Protein AF-A0A920SZP6-F1 (afdb_monomer)

Solvent-accessible surface area (backbone atoms only — not comparable to full-atom values): 3905 Å² total; per-residue (Å²): 104,50,58,49,65,61,48,79,53,95,95,41,80,40,77,74,84,46,81,83,88,35,60,50,75,38,60,79,54,44,67,76,62,66,92,69,87,49,77,73,82,59,85,67,67,89,43,53,50,100,87,66,48,82,46,88,127

Mean predicted aligned error: 10.0 Å

pLDDT: mean 76.2, std 7.97, range [57.06, 86.88]

Sequence (57 aa):
MFPGIPTLKDGMMWSNGQPGLGIDVDEKMAAKFPFKEREFGGAWDTVRRADGSMVKP

Nearest PDB structures (foldseek):
  3tw9-assembly2_D  TM=8.665E-01  e=5.021E-02  Salmonella enterica subsp. enterica serovar Enteritidis str. P125109

Structure (mmCIF, N/CA/C/O backbone):
data_AF-A0A920SZP6-F1
#
_entry.id   AF-A0A920SZP6-F1
#
loop_
_atom_site.group_PDB
_atom_site.id
_atom_site.type_symbol
_atom_site.label_atom_id
_atom_site.label_alt_id
_atom_site.label_comp_id
_atom_site.label_asym_id
_atom_site.label_entity_id
_atom_site.label_seq_id
_atom_site.pdbx_PDB_ins_code
_atom_site.Cartn_x
_atom_site.Cartn_y
_atom_site.Cartn_z
_atom_site.occupancy
_atom_site.B_iso_or_equiv
_atom_site.auth_seq_id
_atom_site.auth_comp_id
_atom_site.auth_asym_id
_atom_site.auth_atom_id
_atom_site.pdbx_PDB_model_num
ATOM 1 N N . MET A 1 1 ? -2.246 -9.128 9.401 1.00 63.31 1 MET A N 1
ATOM 2 C CA . MET A 1 1 ? -1.884 -8.762 8.015 1.00 63.31 1 MET A CA 1
ATOM 3 C C . MET A 1 1 ? -2.498 -7.414 7.708 1.00 63.31 1 MET A C 1
ATOM 5 O O . MET A 1 1 ? -1.719 -6.491 7.658 1.00 63.31 1 MET A O 1
ATOM 9 N N . PHE A 1 2 ? -3.824 -7.243 7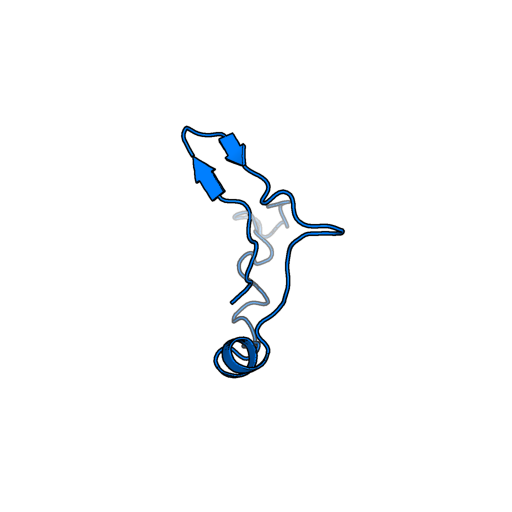.700 1.00 71.12 2 PHE A N 1
ATOM 10 C CA . PHE A 1 2 ? -4.471 -5.946 7.971 1.00 71.12 2 PHE A CA 1
ATOM 11 C C . PHE A 1 2 ? -5.878 -6.211 8.544 1.00 71.12 2 PHE A C 1
ATOM 13 O O . PHE A 1 2 ? -6.737 -6.698 7.803 1.00 71.12 2 PHE A O 1
ATOM 20 N N . PRO A 1 3 ? -6.134 -6.043 9.853 1.00 71.94 3 PRO A N 1
ATOM 21 C CA . PRO A 1 3 ? -7.496 -6.139 10.381 1.00 71.94 3 PRO A CA 1
ATOM 22 C C . PRO A 1 3 ? -8.387 -5.034 9.794 1.00 71.94 3 PRO A C 1
ATOM 24 O O . PRO A 1 3 ? -7.956 -3.894 9.651 1.00 71.94 3 PRO A O 1
ATOM 27 N N . GLY A 1 4 ? -9.626 -5.390 9.438 1.00 72.62 4 GLY A N 1
ATOM 28 C CA . GLY A 1 4 ? -10.607 -4.450 8.886 1.00 72.62 4 GLY A CA 1
ATOM 29 C C . GLY A 1 4 ? -10.653 -4.346 7.357 1.00 72.62 4 GLY A C 1
ATOM 30 O O . GLY A 1 4 ? -11.394 -3.523 6.824 1.00 72.62 4 GLY A O 1
ATOM 31 N N . ILE A 1 5 ? -9.925 -5.216 6.644 1.00 78.69 5 ILE A N 1
ATOM 32 C CA . ILE A 1 5 ? -10.055 -5.354 5.187 1.00 78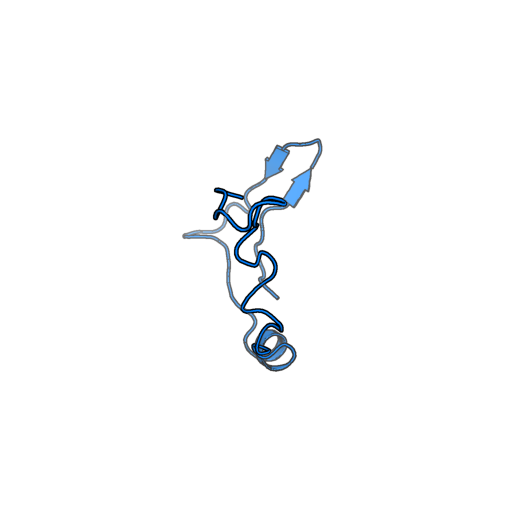.69 5 ILE A CA 1
ATOM 33 C C . ILE A 1 5 ? -11.527 -5.601 4.805 1.00 78.69 5 ILE A C 1
ATOM 35 O O . ILE A 1 5 ? -12.196 -6.430 5.435 1.00 78.69 5 ILE A O 1
ATOM 39 N N . PRO A 1 6 ? -12.031 -4.921 3.761 1.00 79.25 6 PRO A N 1
ATOM 40 C CA . PRO A 1 6 ? -13.381 -5.135 3.270 1.00 79.25 6 PRO A CA 1
ATOM 41 C C . PRO A 1 6 ? -13.579 -6.569 2.771 1.00 79.25 6 PRO A C 1
ATOM 43 O O . PRO A 1 6 ? -12.706 -7.164 2.138 1.00 79.25 6 PRO A O 1
ATOM 46 N N . THR A 1 7 ? -14.755 -7.128 3.042 1.00 81.50 7 THR A N 1
ATOM 47 C CA . THR A 1 7 ? -15.067 -8.509 2.655 1.00 81.50 7 THR A CA 1
ATOM 48 C C . THR A 1 7 ? -15.689 -8.548 1.269 1.00 81.50 7 THR A C 1
ATOM 50 O O . THR A 1 7 ? -16.563 -7.749 0.937 1.00 81.50 7 THR A O 1
ATOM 53 N N . LEU A 1 8 ? -15.218 -9.477 0.440 1.00 83.75 8 LEU A N 1
ATOM 54 C CA . LEU A 1 8 ? -15.744 -9.681 -0.902 1.00 83.75 8 LEU A CA 1
ATOM 55 C C . LEU A 1 8 ? -16.841 -10.743 -0.818 1.00 83.75 8 LEU A C 1
ATOM 57 O O . LEU A 1 8 ? -16.569 -11.898 -0.491 1.00 83.75 8 LEU A O 1
ATOM 61 N N . LYS A 1 9 ? -18.087 -10.335 -1.057 1.00 82.06 9 LYS A N 1
ATOM 62 C CA . LYS A 1 9 ? -19.258 -11.208 -0.990 1.00 82.06 9 LYS A CA 1
ATOM 63 C C . LYS A 1 9 ? -20.160 -10.933 -2.185 1.00 82.06 9 LYS A C 1
ATOM 65 O O . LYS A 1 9 ? -20.527 -9.788 -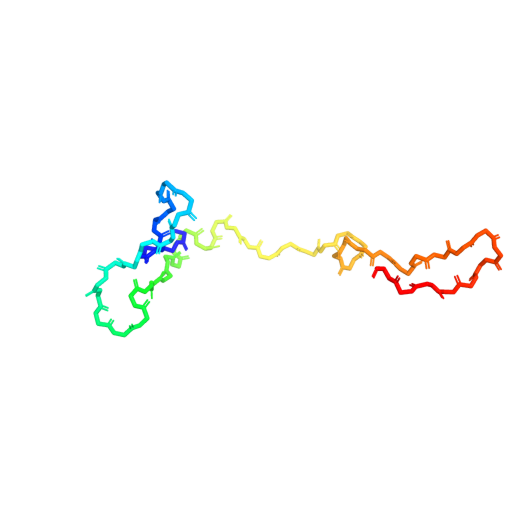2.434 1.00 82.06 9 LYS A O 1
ATOM 70 N N . ASP A 1 10 ? -20.492 -11.995 -2.915 1.00 79.94 10 ASP A N 1
ATOM 71 C CA . ASP A 1 10 ? -21.401 -11.965 -4.068 1.00 79.94 10 ASP A CA 1
ATOM 72 C C . ASP A 1 10 ? -20.978 -10.957 -5.155 1.00 79.94 10 ASP A C 1
ATOM 74 O O . ASP A 1 10 ? -21.793 -10.252 -5.743 1.00 79.94 10 ASP A O 1
ATOM 78 N N . GLY A 1 11 ? -19.666 -10.858 -5.401 1.00 86.88 11 GLY A N 1
ATOM 79 C CA . GLY A 1 11 ? -19.090 -9.933 -6.385 1.00 86.88 11 GLY A CA 1
ATOM 80 C C . GLY A 1 11 ? -19.059 -8.467 -5.941 1.00 86.88 11 GLY A C 1
ATOM 81 O O . GLY A 1 11 ? -18.586 -7.617 -6.692 1.00 86.88 11 GLY A O 1
ATOM 82 N N . MET A 1 12 ? -19.519 -8.164 -4.726 1.00 79.75 12 MET A N 1
ATOM 83 C CA . MET A 1 12 ? -19.509 -6.824 -4.149 1.00 79.75 12 MET A CA 1
ATOM 84 C C . MET A 1 12 ? -18.540 -6.740 -2.970 1.00 79.75 12 MET A C 1
ATOM 86 O O . MET A 1 12 ? -18.316 -7.710 -2.241 1.00 79.75 12 MET A O 1
ATOM 90 N N . MET A 1 13 ? -17.952 -5.560 -2.791 1.00 85.94 13 MET A N 1
ATOM 91 C CA . MET A 1 13 ? -17.031 -5.279 -1.696 1.00 85.94 13 MET A CA 1
ATOM 92 C C . MET A 1 13 ? -17.781 -4.587 -0.552 1.00 85.94 13 MET A C 1
ATOM 94 O O . MET A 1 13 ? -18.348 -3.513 -0.740 1.00 85.94 13 MET A O 1
ATOM 98 N N . TRP A 1 14 ? -17.771 -5.198 0.632 1.00 81.12 14 TRP A N 1
ATOM 99 C CA . TRP A 1 14 ? -18.483 -4.727 1.820 1.00 81.12 14 TRP A CA 1
ATOM 100 C C . TRP A 1 14 ? -17.518 -4.070 2.807 1.00 81.12 14 TRP A C 1
ATOM 102 O O . TRP A 1 14 ? -16.555 -4.697 3.258 1.00 81.12 14 TRP A O 1
ATOM 112 N N . SER A 1 15 ? -17.779 -2.806 3.144 1.00 81.62 15 SER A N 1
ATOM 113 C CA . SER A 1 15 ? -17.016 -2.056 4.146 1.00 81.62 15 SER A CA 1
ATOM 114 C C . SER A 1 15 ? -17.359 -2.510 5.569 1.00 81.62 15 SER A C 1
ATOM 116 O O . SER A 1 15 ? -18.439 -3.036 5.832 1.00 81.62 15 SER A O 1
ATOM 118 N N . ASN A 1 16 ? -16.428 -2.318 6.506 1.00 79.81 16 ASN A N 1
ATOM 119 C CA . ASN A 1 16 ? -16.564 -2.811 7.880 1.00 79.81 16 ASN A CA 1
ATOM 120 C C . ASN A 1 16 ? -17.281 -1.842 8.845 1.00 79.81 16 ASN A C 1
ATOM 122 O O . ASN A 1 16 ? -17.468 -2.181 10.011 1.00 79.81 16 ASN A O 1
ATOM 126 N N . GLY A 1 17 ? -17.666 -0.648 8.379 1.00 79.44 17 GLY A N 1
ATOM 127 C CA . GLY A 1 17 ? -18.429 0.342 9.150 1.00 79.44 17 GLY A CA 1
ATOM 128 C C . GLY A 1 17 ? -17.685 0.990 10.325 1.00 79.44 17 GLY A C 1
ATOM 129 O O . GLY A 1 17 ? -18.312 1.682 11.124 1.00 79.44 17 GLY A O 1
ATOM 130 N N . GLN A 1 18 ? -16.375 0.774 10.458 1.00 84.94 18 GLN A N 1
ATOM 131 C CA . GLN A 1 18 ? -15.567 1.376 11.519 1.00 84.94 18 GLN A CA 1
ATOM 132 C C . GLN A 1 18 ? -15.214 2.839 11.196 1.00 84.94 18 GLN A C 1
ATOM 134 O O . GLN A 1 18 ? -15.133 3.205 10.023 1.00 84.94 18 GLN A O 1
ATOM 139 N N . PRO A 1 19 ? -15.000 3.696 12.213 1.00 80.81 19 PRO A N 1
ATOM 140 C CA . PRO A 1 19 ? -14.611 5.084 11.990 1.00 80.81 19 PRO A CA 1
ATOM 141 C C . PRO A 1 19 ? -13.244 5.190 11.294 1.00 80.81 19 PRO A C 1
ATOM 143 O O . PRO A 1 19 ? -12.334 4.399 11.539 1.00 80.81 19 PRO A O 1
ATOM 146 N N . GLY A 1 20 ? -13.083 6.207 10.443 1.00 82.62 20 GLY A N 1
ATOM 147 C CA . GLY A 1 20 ? -11.863 6.410 9.658 1.00 82.62 20 GLY A CA 1
ATOM 148 C C . GLY A 1 20 ? -11.775 5.469 8.452 1.00 82.62 20 GLY A C 1
ATOM 149 O O . GLY A 1 20 ? -12.783 5.180 7.814 1.00 82.62 20 GLY A O 1
ATOM 150 N N . LEU A 1 21 ? -10.565 5.005 8.122 1.00 76.44 21 LEU A N 1
ATOM 151 C CA . LEU A 1 21 ? -10.358 4.027 7.041 1.00 76.44 21 LEU A CA 1
ATOM 152 C C . LEU A 1 21 ? -10.809 2.613 7.428 1.00 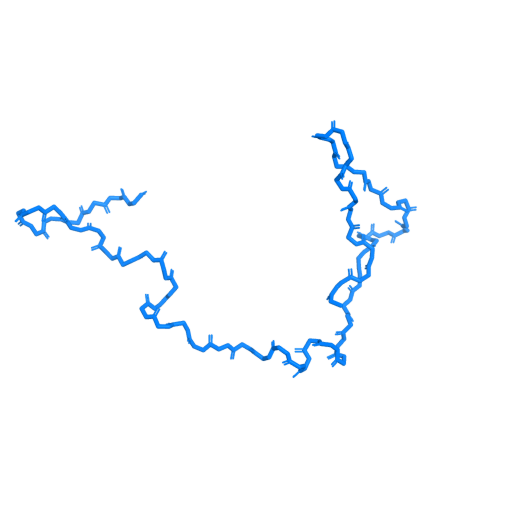76.44 21 LEU A C 1
ATOM 154 O O . LEU A 1 21 ? -10.902 1.752 6.558 1.00 76.44 21 LEU A O 1
ATOM 158 N N . GLY A 1 22 ? -11.059 2.366 8.718 1.00 77.94 22 GLY A N 1
ATOM 159 C CA . GLY A 1 22 ? -11.470 1.062 9.229 1.00 77.94 22 GLY A CA 1
ATOM 160 C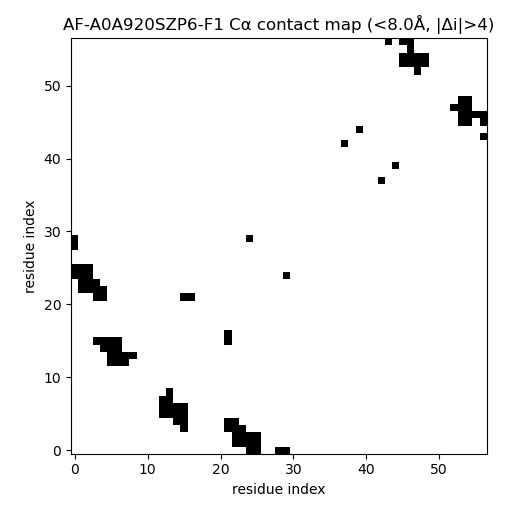 C . GLY A 1 22 ? -10.431 -0.042 9.028 1.00 77.94 22 GLY A C 1
ATOM 161 O O . GLY A 1 22 ? -10.762 -1.201 9.211 1.00 77.94 22 GLY A O 1
ATOM 162 N N . ILE A 1 23 ? -9.195 0.276 8.647 1.00 81.94 23 ILE A N 1
ATOM 163 C CA . ILE A 1 23 ? -8.121 -0.695 8.426 1.00 81.94 23 ILE A CA 1
ATOM 164 C C . ILE A 1 23 ? -6.963 -0.329 9.345 1.00 81.94 23 ILE A C 1
ATOM 166 O O . ILE A 1 23 ? -6.630 0.849 9.477 1.00 81.94 23 ILE A O 1
ATOM 170 N N . ASP A 1 24 ? -6.342 -1.340 9.941 1.00 83.19 24 ASP A N 1
ATOM 171 C CA . ASP A 1 24 ? -5.129 -1.193 10.744 1.00 83.19 24 ASP A CA 1
ATOM 172 C C . ASP A 1 24 ? -4.045 -2.186 10.280 1.00 83.19 24 ASP A C 1
ATOM 174 O O . ASP A 1 24 ? -4.311 -3.087 9.474 1.00 83.19 24 ASP A O 1
ATOM 178 N N . VAL A 1 25 ? -2.806 -2.013 10.742 1.00 81.62 25 VAL A N 1
ATOM 179 C CA . VAL A 1 25 ? -1.645 -2.828 10.362 1.00 81.62 25 VAL A CA 1
ATOM 180 C C . VAL A 1 25 ? -1.156 -3.625 11.565 1.00 81.62 25 VAL A C 1
ATOM 182 O O . VAL A 1 25 ? -0.773 -3.080 12.591 1.00 81.62 25 VAL A O 1
ATOM 185 N N . ASP A 1 26 ? -1.096 -4.947 11.423 1.00 85.88 26 ASP A N 1
ATOM 186 C CA . ASP A 1 26 ? -0.4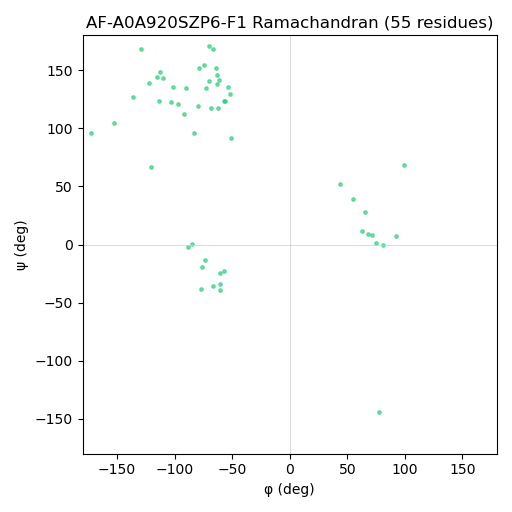58 -5.793 12.436 1.00 85.88 26 ASP A CA 1
ATOM 187 C C . ASP A 1 26 ? 1.059 -5.823 12.204 1.00 85.88 26 ASP A C 1
ATOM 189 O O . ASP A 1 26 ? 1.557 -6.611 11.393 1.00 85.88 26 ASP A O 1
ATOM 193 N N . GLU A 1 27 ? 1.790 -4.966 12.919 1.00 80.38 27 GLU A N 1
ATOM 194 C CA . GLU A 1 27 ? 3.248 -4.826 12.805 1.00 80.38 27 GLU A CA 1
ATOM 195 C C . GLU A 1 27 ? 4.011 -6.115 13.144 1.00 80.38 27 GLU A C 1
ATOM 197 O O . GLU A 1 27 ? 5.018 -6.432 12.505 1.00 80.38 27 GLU A O 1
ATOM 202 N N . LYS A 1 28 ? 3.516 -6.920 14.096 1.00 83.69 28 LYS A N 1
ATOM 203 C CA . LYS A 1 28 ? 4.151 -8.200 14.461 1.00 83.69 28 LYS A CA 1
ATOM 204 C C . LYS A 1 28 ? 4.058 -9.202 13.319 1.00 83.69 28 LYS A C 1
ATOM 206 O O . LYS A 1 28 ? 4.971 -10.005 13.117 1.00 83.69 28 LYS A O 1
ATOM 211 N N . MET A 1 29 ? 2.949 -9.183 12.584 1.00 80.44 29 MET A N 1
ATOM 212 C CA . MET A 1 29 ? 2.781 -10.012 11.397 1.00 80.44 29 MET A CA 1
ATOM 213 C C . MET A 1 29 ? 3.540 -9.440 10.197 1.00 80.44 29 MET A C 1
ATOM 215 O O . MET A 1 29 ? 4.145 -10.215 9.462 1.00 80.44 29 MET A O 1
ATOM 219 N N . ALA A 1 30 ? 3.569 -8.117 10.023 1.00 81.12 30 ALA A N 1
ATOM 220 C CA . ALA A 1 30 ? 4.334 -7.460 8.964 1.00 81.12 30 ALA A CA 1
ATOM 221 C C . ALA A 1 30 ? 5.840 -7.754 9.077 1.00 81.12 30 ALA A C 1
ATOM 223 O O . ALA A 1 30 ? 6.479 -8.069 8.076 1.00 81.12 30 ALA A O 1
ATOM 224 N N . ALA A 1 31 ? 6.387 -7.781 10.297 1.00 82.19 31 ALA A N 1
ATOM 225 C CA . ALA A 1 31 ? 7.786 -8.133 10.549 1.00 82.19 31 ALA A CA 1
ATOM 226 C C . ALA A 1 31 ? 8.163 -9.555 10.087 1.00 82.19 31 ALA A C 1
ATOM 228 O O . ALA A 1 31 ? 9.325 -9.820 9.786 1.00 82.19 31 ALA A O 1
ATOM 229 N N . LYS A 1 32 ? 7.193 -10.477 9.993 1.00 85.06 32 LYS A N 1
ATOM 230 C CA . LYS A 1 32 ? 7.418 -11.830 9.452 1.00 85.06 32 LYS A CA 1
ATOM 231 C C . LYS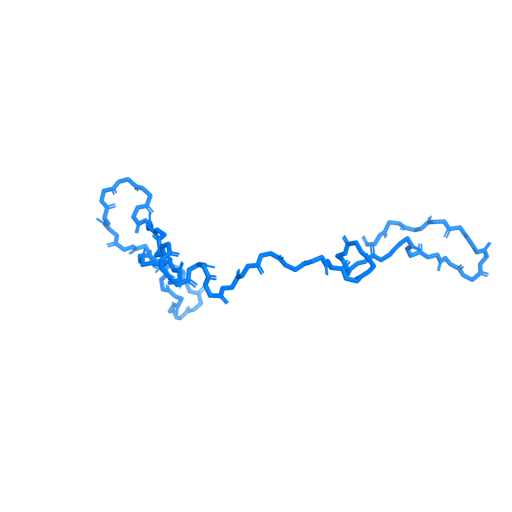 A 1 32 ? 7.526 -11.852 7.924 1.00 85.06 32 LYS A C 1
ATOM 233 O O . LYS A 1 32 ? 8.063 -12.811 7.377 1.00 85.06 32 LYS A O 1
ATOM 238 N N . PHE A 1 33 ? 7.033 -10.817 7.244 1.00 81.19 33 PHE A N 1
ATOM 239 C CA . PHE A 1 33 ? 7.038 -10.688 5.787 1.00 81.19 33 PHE A CA 1
ATOM 240 C C . PHE A 1 33 ? 7.809 -9.427 5.361 1.00 81.19 33 PHE A C 1
ATOM 242 O O . PHE A 1 33 ? 7.208 -8.487 4.837 1.00 81.19 33 PHE A O 1
ATOM 249 N N . PRO A 1 34 ? 9.137 -9.382 5.582 1.00 80.31 34 PRO A N 1
ATOM 250 C CA . PRO A 1 34 ? 9.944 -8.240 5.178 1.00 80.31 34 PRO A CA 1
ATOM 251 C C . PRO A 1 34 ? 9.947 -8.080 3.655 1.00 80.31 34 PRO A C 1
ATOM 253 O O . PRO A 1 34 ? 9.816 -9.054 2.905 1.00 80.31 34 PRO A O 1
ATOM 256 N N . PHE A 1 35 ? 10.130 -6.839 3.202 1.00 76.75 35 PHE A N 1
ATOM 257 C CA . PHE A 1 35 ? 10.308 -6.530 1.789 1.00 76.75 35 PHE A CA 1
ATOM 258 C C . PHE A 1 35 ? 11.497 -7.321 1.232 1.00 76.75 35 PHE A C 1
ATOM 260 O O . PHE A 1 35 ? 12.611 -7.234 1.746 1.00 76.75 35 PHE A O 1
ATOM 267 N N . LYS A 1 36 ? 11.245 -8.105 0.185 1.00 77.81 36 LYS A N 1
ATOM 268 C CA . LYS A 1 36 ? 12.281 -8.805 -0.572 1.00 77.81 36 LYS A CA 1
ATOM 269 C C . LYS A 1 36 ? 12.531 -8.035 -1.852 1.00 77.81 36 LYS A C 1
ATOM 271 O O . LYS A 1 36 ? 11.577 -7.638 -2.526 1.00 77.81 36 LYS A O 1
ATOM 276 N N . GLU A 1 37 ? 13.804 -7.854 -2.179 1.00 72.81 37 GLU A N 1
ATOM 277 C CA . GLU A 1 37 ? 14.201 -7.325 -3.474 1.00 72.81 37 GLU A CA 1
ATOM 278 C C . GLU A 1 37 ? 13.598 -8.212 -4.564 1.00 72.81 37 GLU A C 1
ATOM 280 O O . GLU A 1 37 ? 13.716 -9.440 -4.534 1.00 72.81 37 GLU A O 1
ATOM 285 N N . ARG A 1 38 ? 12.831 -7.596 -5.464 1.00 64.25 38 ARG A N 1
ATOM 286 C CA . ARG A 1 38 ? 12.165 -8.332 -6.531 1.00 64.25 38 ARG A CA 1
ATOM 287 C C . ARG A 1 38 ? 13.188 -8.588 -7.622 1.00 64.25 38 ARG A C 1
ATOM 289 O O . ARG A 1 38 ? 13.699 -7.639 -8.214 1.00 64.25 38 ARG A O 1
ATOM 296 N N . GLU A 1 39 ? 13.442 -9.860 -7.904 1.00 57.06 39 GLU A N 1
ATOM 297 C CA . GLU A 1 39 ? 14.181 -10.260 -9.097 1.00 57.06 39 GLU A CA 1
ATOM 298 C C . GLU A 1 39 ? 13.526 -9.583 -10.319 1.00 57.06 39 GLU A C 1
ATOM 300 O O . GLU A 1 39 ? 12.297 -9.580 -10.454 1.00 57.06 39 GLU A O 1
ATOM 305 N N . PHE A 1 40 ? 14.339 -8.925 -11.151 1.00 58.31 40 PHE A N 1
ATOM 306 C CA . PHE A 1 40 ? 13.902 -8.143 -12.320 1.00 58.31 40 PHE A CA 1
ATOM 307 C C . PHE A 1 40 ? 13.063 -6.882 -12.022 1.00 58.31 40 PHE A C 1
ATOM 309 O O . PHE A 1 40 ? 12.242 -6.476 -12.840 1.00 58.31 40 PHE A O 1
ATOM 316 N N . GLY A 1 41 ? 13.233 -6.244 -10.855 1.00 62.81 41 GLY A N 1
ATOM 317 C CA . GLY A 1 41 ? 12.637 -4.925 -10.571 1.00 62.81 41 GLY A CA 1
ATOM 318 C C . GLY A 1 41 ? 11.117 -4.932 -10.367 1.00 62.81 41 GLY A C 1
ATOM 319 O O . GLY A 1 41 ? 10.506 -3.877 -10.223 1.00 62.81 41 GLY A O 1
ATOM 320 N N . GLY A 1 42 ? 10.506 -6.118 -10.299 1.00 60.62 42 GLY A N 1
ATOM 321 C CA . GLY A 1 42 ? 9.066 -6.277 -10.149 1.00 60.62 42 GLY A CA 1
ATOM 322 C C . GLY A 1 42 ? 8.359 -6.568 -11.464 1.00 60.62 42 GLY A C 1
ATOM 323 O O . GLY A 1 42 ? 7.551 -5.772 -11.910 1.00 60.62 42 GLY A O 1
ATOM 324 N N . ALA A 1 43 ? 8.613 -7.754 -12.017 1.00 61.84 43 ALA A N 1
ATOM 325 C CA . ALA A 1 43 ? 7.683 -8.499 -12.871 1.00 61.84 43 ALA A CA 1
ATOM 326 C C . ALA A 1 43 ? 6.931 -7.682 -13.947 1.00 61.84 43 ALA A C 1
ATOM 328 O O . ALA A 1 43 ? 5.710 -7.750 -14.044 1.00 61.84 43 ALA A O 1
ATOM 329 N N . TRP A 1 44 ? 7.682 -6.930 -14.749 1.00 58.72 44 TRP A N 1
ATOM 330 C CA . TRP A 1 44 ? 7.438 -6.653 -16.168 1.00 58.72 44 TRP A CA 1
ATOM 331 C C . TRP A 1 44 ? 8.678 -5.910 -16.669 1.00 58.72 44 TRP A C 1
ATOM 333 O O . TRP A 1 44 ? 8.826 -4.710 -16.452 1.00 58.72 44 TRP A O 1
ATOM 343 N N . ASP A 1 45 ? 9.621 -6.644 -17.260 1.00 63.28 45 ASP A N 1
ATOM 344 C CA . ASP A 1 45 ? 10.793 -6.022 -17.881 1.00 63.28 45 ASP A CA 1
ATOM 345 C C . ASP A 1 45 ? 10.349 -5.197 -19.103 1.00 63.28 45 ASP A C 1
ATOM 347 O O . ASP A 1 45 ? 9.211 -5.298 -19.568 1.00 63.28 45 ASP A O 1
ATOM 351 N N . THR A 1 46 ? 11.250 -4.380 -19.637 1.00 65.06 46 THR A N 1
ATOM 352 C CA . THR A 1 46 ? 11.118 -3.697 -20.921 1.00 65.06 46 THR A CA 1
ATOM 353 C C . THR A 1 46 ? 10.743 -4.694 -22.019 1.00 65.06 46 THR A C 1
ATOM 355 O O . THR A 1 46 ? 11.595 -5.315 -22.653 1.00 65.06 46 THR A O 1
ATOM 358 N N . VAL A 1 47 ? 9.438 -4.863 -22.244 1.00 70.31 47 VAL A N 1
ATOM 359 C CA . VAL A 1 47 ? 8.913 -5.756 -23.274 1.00 70.31 47 VAL A CA 1
ATOM 360 C C . VAL A 1 47 ? 9.411 -5.230 -24.612 1.00 70.31 47 VAL A C 1
ATOM 362 O O . VAL A 1 47 ? 9.120 -4.097 -25.001 1.00 70.31 47 VAL A O 1
ATOM 365 N N . ARG A 1 48 ? 10.210 -6.042 -25.302 1.00 76.69 48 ARG A N 1
ATOM 366 C CA . ARG A 1 48 ? 10.760 -5.711 -26.615 1.00 76.69 48 ARG A CA 1
ATOM 367 C C 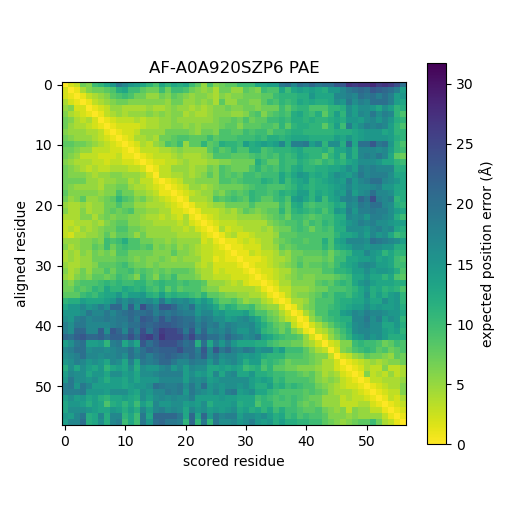. ARG A 1 48 ? 10.126 -6.579 -27.687 1.00 76.69 48 ARG A C 1
ATOM 369 O O . ARG A 1 48 ? 9.854 -7.757 -27.466 1.00 76.69 48 ARG A O 1
ATOM 376 N N . ARG A 1 49 ? 9.893 -5.996 -28.863 1.00 74.81 49 ARG A N 1
ATOM 377 C CA . ARG A 1 49 ? 9.542 -6.765 -30.067 1.00 74.81 49 ARG A CA 1
ATOM 378 C C . ARG A 1 49 ? 10.756 -7.554 -30.561 1.00 74.81 49 ARG A C 1
ATOM 380 O O . ARG A 1 49 ? 11.878 -7.330 -30.113 1.00 74.81 49 ARG A O 1
ATOM 387 N N . ALA A 1 50 ? 10.539 -8.440 -31.532 1.00 80.38 50 ALA A N 1
ATOM 388 C CA . ALA A 1 50 ? 11.611 -9.192 -32.191 1.00 80.38 50 ALA A CA 1
ATOM 389 C C . ALA A 1 50 ? 12.686 -8.290 -32.839 1.00 80.38 50 ALA A C 1
ATOM 391 O O . ALA A 1 50 ? 13.819 -8.721 -33.015 1.00 80.38 50 ALA A O 1
ATOM 392 N N . ASP A 1 51 ? 12.343 -7.036 -33.155 1.00 81.94 51 ASP A N 1
ATOM 393 C CA . ASP A 1 51 ? 13.263 -6.008 -33.663 1.00 81.94 51 ASP A CA 1
ATOM 394 C C . ASP A 1 51 ? 14.027 -5.250 -32.553 1.00 81.94 51 ASP A C 1
ATOM 396 O O . ASP A 1 51 ? 14.820 -4.355 -32.837 1.00 81.94 51 ASP A O 1
ATOM 400 N N . GLY A 1 52 ? 13.792 -5.585 -31.281 1.00 79.19 52 GLY A N 1
ATOM 401 C CA . GLY A 1 52 ? 14.418 -4.953 -30.123 1.00 79.19 52 GLY A CA 1
ATOM 402 C C . GLY A 1 52 ? 13.792 -3.623 -29.687 1.00 79.19 52 GLY A C 1
ATOM 403 O O . GLY A 1 52 ? 14.256 -3.051 -28.695 1.00 79.19 52 GLY A O 1
ATOM 404 N N . SER A 1 53 ? 12.752 -3.121 -30.362 1.00 82.00 53 SER A N 1
ATOM 405 C CA . SER A 1 53 ? 12.058 -1.882 -29.981 1.00 8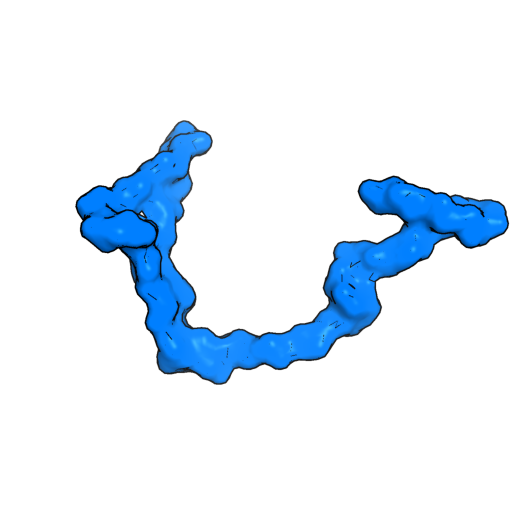2.00 53 SER A CA 1
ATOM 406 C C . SER A 1 53 ? 11.247 -2.052 -28.692 1.00 82.00 53 SER A C 1
ATOM 408 O O . SER A 1 53 ? 10.622 -3.090 -28.478 1.00 82.00 53 SER A O 1
ATOM 410 N N . MET A 1 54 ? 11.260 -1.031 -27.825 1.00 78.81 54 MET A N 1
ATOM 411 C CA . MET A 1 54 ? 10.500 -1.033 -26.569 1.00 78.81 54 MET A CA 1
ATOM 412 C C . MET A 1 54 ? 9.001 -0.865 -26.839 1.00 78.81 54 MET A C 1
ATOM 414 O O . MET A 1 54 ? 8.587 -0.009 -27.625 1.00 78.81 54 MET A O 1
ATOM 418 N N . VAL A 1 55 ? 8.192 -1.685 -26.174 1.00 73.56 55 VAL A N 1
ATOM 419 C CA . VAL A 1 55 ? 6.731 -1.681 -26.251 1.00 73.56 55 VAL A CA 1
ATOM 420 C C . VAL A 1 55 ? 6.170 -1.301 -24.892 1.00 73.56 55 VAL A C 1
ATOM 422 O O . VAL A 1 55 ? 6.719 -1.679 -23.861 1.00 73.56 55 VAL A O 1
ATOM 425 N N . LYS A 1 56 ? 5.061 -0.561 -24.900 1.00 71.31 56 LYS A N 1
ATOM 426 C CA . LYS A 1 56 ? 4.269 -0.328 -23.693 1.00 71.31 56 LYS A CA 1
ATOM 427 C C . LYS A 1 56 ? 3.621 -1.662 -23.282 1.00 71.31 56 LYS A C 1
ATOM 429 O O . LYS A 1 56 ? 2.875 -2.186 -24.113 1.00 71.31 56 LYS A O 1
ATOM 434 N N . PRO A 1 57 ? 3.946 -2.212 -22.097 1.00 66.50 57 PRO A N 1
ATOM 435 C CA . PRO A 1 57 ? 3.322 -3.430 -21.585 1.00 66.50 57 PRO A CA 1
ATOM 436 C C . PRO A 1 57 ? 1.807 -3.284 -21.427 1.00 66.50 57 PRO A C 1
ATOM 438 O O . PRO A 1 57 ? 1.349 -2.144 -21.162 1.00 66.50 57 PRO A O 1
#

Foldseek 3Di:
DKPQAFDQDPNDTHGPPDPDNSIHDDVVVVVVVDDDCDDQNPPDHQDADPVRDGDDD

Radius of gyration: 19.15 Å; Cα contacts (8 Å, |Δi|>4): 49; chains: 1; bounding box: 36×18×48 Å

Secondary structure (DSSP, 8-state):
--TTPPEEETTEEEP---STT-----HHHHTTSPPPPPGGGTS----B-TT--B---